Protein AF-A0A442T7W9-F1 (afdb_monomer_lite)

Secondary structure (DSSP, 8-state):
-HHHHHHHHHHSTHHHHHHHHHHS-HHHHTTSS-SSSHHHHT-TTS-HHHHHHHHHHHHHHHHHHHSTHHHHHHHHHHHHHHHHHHHHHT-GGGGSSS--THHHHHHHHHHHHHHHHHHH--

pLDDT: mean 71.69, std 13.4, range [39.59, 93.75]

Radius of gyration: 21.81 Å; chains: 1; bounding box: 53×30×58 Å

Structure (mmCIF, N/CA/C/O backbone):
data_AF-A0A442T7W9-F1
#
_entry.id   AF-A0A442T7W9-F1
#
loop_
_atom_site.group_PDB
_atom_site.id
_atom_site.type_symbol
_atom_site.label_atom_id
_atom_site.label_alt_id
_atom_site.label_comp_id
_atom_site.label_asym_id
_atom_site.label_entity_id
_atom_site.label_seq_id
_atom_site.pdbx_PDB_ins_code
_atom_site.Cartn_x
_atom_site.Cartn_y
_atom_site.Cartn_z
_atom_site.occupancy
_atom_site.B_iso_or_equiv
_atom_site.auth_seq_id
_atom_site.auth_comp_id
_atom_site.auth_asym_id
_atom_site.auth_atom_id
_atom_site.pdbx_PDB_model_num
ATOM 1 N N . MET A 1 1 ? 25.757 -3.252 3.932 1.00 43.25 1 MET A N 1
ATOM 2 C CA . MET A 1 1 ? 24.466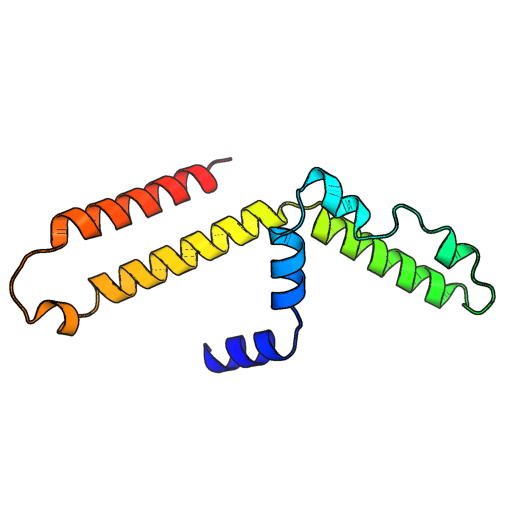 -2.590 3.621 1.00 43.25 1 MET A CA 1
ATOM 3 C C . MET A 1 1 ? 23.435 -3.525 2.988 1.00 43.25 1 MET A C 1
ATOM 5 O O . MET A 1 1 ? 22.386 -3.679 3.594 1.00 43.25 1 MET A O 1
ATOM 9 N N . ARG A 1 2 ? 23.705 -4.208 1.857 1.00 39.59 2 ARG A N 1
ATOM 10 C CA . ARG A 1 2 ? 22.756 -5.174 1.239 1.00 39.59 2 ARG A CA 1
ATOM 11 C C . ARG A 1 2 ? 22.284 -6.287 2.196 1.00 39.59 2 ARG A C 1
ATOM 13 O O . ARG A 1 2 ? 21.093 -6.535 2.287 1.00 39.59 2 ARG A O 1
ATOM 20 N N . ALA A 1 3 ? 23.183 -6.877 2.987 1.00 44.84 3 ALA A N 1
ATOM 21 C CA . ALA A 1 3 ? 22.823 -7.913 3.967 1.00 44.84 3 ALA A CA 1
ATOM 22 C C . ALA A 1 3 ? 21.940 -7.402 5.128 1.00 44.84 3 ALA A C 1
ATOM 24 O O . ALA A 1 3 ? 21.070 -8.125 5.600 1.00 44.84 3 ALA A O 1
ATOM 25 N N . ALA A 1 4 ? 22.129 -6.151 5.563 1.00 44.31 4 ALA A N 1
ATOM 26 C CA . ALA A 1 4 ? 21.291 -5.526 6.590 1.00 44.31 4 ALA A CA 1
ATOM 27 C C . ALA A 1 4 ? 19.901 -5.153 6.036 1.00 44.31 4 ALA A C 1
ATOM 29 O O . ALA A 1 4 ? 18.904 -5.384 6.711 1.00 44.31 4 ALA A O 1
ATOM 30 N N . LYS A 1 5 ? 19.832 -4.670 4.781 1.00 50.12 5 LYS A N 1
ATOM 31 C CA . LYS A 1 5 ? 18.576 -4.473 4.034 1.00 50.12 5 LYS A CA 1
ATOM 32 C C . LYS A 1 5 ? 17.817 -5.795 3.896 1.00 50.12 5 LYS A C 1
ATOM 34 O O . LYS A 1 5 ? 16.649 -5.850 4.248 1.00 50.12 5 LYS A O 1
ATOM 39 N N . ASN A 1 6 ? 18.487 -6.865 3.466 1.00 54.84 6 ASN A N 1
ATOM 40 C CA . ASN A 1 6 ? 17.853 -8.172 3.287 1.00 54.84 6 ASN A CA 1
ATOM 41 C C . ASN A 1 6 ? 17.335 -8.760 4.607 1.00 54.84 6 ASN A C 1
ATOM 43 O O . ASN A 1 6 ? 16.249 -9.319 4.606 1.00 54.84 6 ASN A O 1
ATOM 47 N N . ARG A 1 7 ? 18.049 -8.579 5.729 1.00 50.00 7 ARG A N 1
ATOM 48 C CA . ARG A 1 7 ? 17.567 -8.999 7.059 1.00 50.00 7 ARG A CA 1
ATOM 49 C C . ARG A 1 7 ? 16.309 -8.247 7.499 1.00 50.00 7 ARG A C 1
ATOM 51 O O . ARG A 1 7 ? 15.348 -8.872 7.929 1.00 50.00 7 ARG A O 1
ATOM 58 N N . LEU A 1 8 ? 16.297 -6.924 7.332 1.00 50.44 8 LEU A N 1
ATOM 59 C CA . LEU A 1 8 ? 15.138 -6.082 7.655 1.00 50.44 8 LEU A CA 1
ATOM 60 C C . LEU A 1 8 ? 13.923 -6.386 6.764 1.00 50.44 8 LEU A C 1
ATOM 62 O O . LEU A 1 8 ? 12.795 -6.333 7.241 1.00 50.44 8 LEU A O 1
ATOM 66 N N . VAL A 1 9 ? 14.153 -6.730 5.493 1.00 53.06 9 VAL A N 1
ATOM 67 C CA . VAL A 1 9 ? 13.100 -7.148 4.553 1.00 53.06 9 VAL A CA 1
ATOM 68 C C . VAL A 1 9 ? 12.559 -8.538 4.893 1.00 53.06 9 VAL A C 1
ATOM 70 O O . VAL A 1 9 ? 11.371 -8.749 4.755 1.00 53.06 9 VAL A O 1
ATOM 73 N N . THR A 1 10 ? 13.373 -9.472 5.396 1.00 55.16 10 THR A N 1
ATOM 74 C CA . THR A 1 10 ? 12.868 -10.790 5.832 1.00 55.16 10 THR A CA 1
ATOM 75 C C . THR A 1 10 ? 12.132 -10.767 7.174 1.00 55.16 10 THR A C 1
ATOM 77 O O . THR A 1 10 ? 11.336 -11.662 7.443 1.00 55.16 10 THR A O 1
ATOM 80 N N . GLU A 1 11 ? 12.414 -9.787 8.038 1.00 55.00 11 GLU A N 1
ATOM 81 C CA . GLU A 1 11 ? 11.785 -9.667 9.364 1.00 55.00 11 GLU A CA 1
ATOM 82 C C . GLU A 1 11 ? 10.480 -8.861 9.342 1.00 55.00 11 GLU A C 1
ATOM 84 O O . GLU A 1 11 ? 9.611 -9.077 10.189 1.00 55.00 11 GLU A O 1
ATOM 89 N N . LEU A 1 12 ? 10.309 -7.952 8.376 1.00 54.97 12 LEU A N 1
ATOM 90 C CA . LEU A 1 12 ? 9.035 -7.280 8.149 1.00 54.97 12 LEU A CA 1
ATOM 91 C C . LEU A 1 12 ? 8.290 -7.943 6.988 1.00 54.97 12 LEU A C 1
ATOM 93 O O . LEU A 1 12 ? 8.881 -8.126 5.935 1.00 54.97 12 LEU A O 1
ATOM 97 N N . PRO A 1 13 ? 6.973 -8.182 7.093 1.00 60.66 13 PRO A N 1
ATOM 98 C CA . PRO A 1 13 ? 6.154 -8.683 5.990 1.00 60.66 13 PRO A CA 1
ATOM 99 C C . PRO A 1 13 ? 5.876 -7.578 4.949 1.00 60.66 13 PRO A C 1
ATOM 101 O O . PRO A 1 13 ? 4.731 -7.345 4.556 1.00 60.66 13 PRO A O 1
ATOM 104 N N . LEU A 1 14 ? 6.911 -6.847 4.532 1.00 63.66 14 LEU A N 1
ATOM 105 C CA . LEU A 1 14 ? 6.831 -5.810 3.505 1.00 63.66 14 LEU A CA 1
ATOM 106 C C . LEU A 1 14 ? 6.394 -6.415 2.173 1.00 63.66 14 LEU A C 1
ATOM 108 O O . LEU A 1 14 ? 5.565 -5.833 1.488 1.00 63.66 14 LEU A O 1
ATOM 112 N N . ASP A 1 15 ? 6.854 -7.623 1.875 1.00 67.81 15 ASP A N 1
ATOM 113 C CA . ASP A 1 15 ? 6.485 -8.411 0.703 1.00 67.81 15 ASP A CA 1
ATOM 114 C C . ASP A 1 15 ? 5.012 -8.847 0.718 1.00 67.81 15 ASP A C 1
ATOM 116 O O . ASP A 1 15 ? 4.404 -8.992 -0.342 1.00 67.81 15 ASP A O 1
ATOM 120 N N . ILE A 1 16 ? 4.390 -9.004 1.893 1.00 71.00 16 ILE A N 1
ATOM 121 C CA . ILE A 1 16 ? 2.938 -9.237 1.981 1.00 71.00 16 ILE A CA 1
ATOM 122 C C . ILE A 1 16 ? 2.189 -7.944 1.664 1.00 71.00 16 ILE A C 1
ATOM 124 O O . ILE A 1 16 ? 1.250 -7.955 0.872 1.00 71.00 16 ILE A O 1
ATOM 128 N N . LEU A 1 17 ? 2.618 -6.830 2.260 1.00 71.12 17 LEU A N 1
ATOM 129 C CA . LEU A 1 17 ? 2.044 -5.511 2.001 1.00 71.12 17 LEU A CA 1
ATOM 130 C C . LEU A 1 17 ? 2.147 -5.141 0.516 1.00 71.12 17 LEU A C 1
ATOM 132 O O . LEU A 1 17 ? 1.153 -4.725 -0.070 1.00 71.12 17 LEU A O 1
ATOM 136 N N . GLU A 1 18 ? 3.304 -5.368 -0.103 1.00 71.56 18 GLU A N 1
ATOM 137 C CA . GLU A 1 18 ? 3.528 -5.134 -1.529 1.00 71.56 18 GLU A CA 1
ATOM 138 C C . GLU A 1 18 ? 2.602 -6.002 -2.386 1.00 71.56 18 GLU A C 1
ATOM 140 O O . GLU A 1 18 ? 1.827 -5.461 -3.173 1.00 71.56 18 GLU A O 1
ATOM 145 N N . LYS A 1 19 ? 2.564 -7.324 -2.162 1.00 76.44 19 LYS A N 1
ATOM 146 C CA . LYS A 1 19 ? 1.675 -8.231 -2.911 1.00 76.44 19 LYS A CA 1
ATOM 147 C C . LYS A 1 19 ? 0.202 -7.851 -2.792 1.00 76.44 19 LYS A C 1
ATOM 149 O O . LYS A 1 19 ? -0.534 -7.922 -3.776 1.00 76.44 19 LYS A O 1
ATOM 154 N N . VAL A 1 20 ? -0.251 -7.460 -1.602 1.00 76.81 20 VAL A N 1
ATOM 155 C CA . VAL A 1 20 ? -1.644 -7.053 -1.361 1.00 76.81 20 VAL A CA 1
ATOM 156 C C . VAL A 1 20 ? -1.966 -5.747 -2.091 1.00 76.81 20 VAL A C 1
ATOM 158 O O . VAL A 1 20 ? -3.027 -5.639 -2.706 1.00 76.81 20 VAL A O 1
ATOM 161 N N . VAL A 1 21 ? -1.055 -4.772 -2.077 1.00 74.06 21 VAL A N 1
ATOM 162 C CA . VAL A 1 21 ? -1.230 -3.495 -2.786 1.00 74.06 21 VAL A CA 1
ATOM 163 C C . VAL A 1 21 ? -1.215 -3.695 -4.305 1.00 74.06 21 VAL A C 1
ATOM 165 O O . VAL A 1 21 ? -2.044 -3.108 -4.999 1.00 74.06 21 VAL A O 1
ATOM 168 N N . GLU A 1 22 ? -0.326 -4.535 -4.832 1.00 72.81 22 GLU A N 1
ATOM 169 C CA . GLU A 1 22 ? -0.232 -4.815 -6.270 1.00 72.81 22 GLU A CA 1
ATOM 170 C C . GLU A 1 22 ? -1.431 -5.585 -6.824 1.00 72.81 22 GLU A C 1
ATOM 172 O O . GLU A 1 22 ? -1.932 -5.263 -7.898 1.00 72.81 22 GLU A O 1
ATOM 177 N N . SER A 1 23 ? -1.897 -6.600 -6.094 1.00 78.31 23 SER A N 1
ATOM 178 C CA . SER A 1 23 ? -3.004 -7.459 -6.536 1.00 78.31 23 SER A CA 1
ATOM 179 C C . SER A 1 23 ? -4.385 -6.836 -6.331 1.00 78.31 23 SER A C 1
ATOM 181 O O . SER A 1 23 ? -5.366 -7.321 -6.895 1.00 78.31 23 SER A O 1
ATOM 183 N N . THR A 1 24 ? -4.476 -5.749 -5.558 1.00 78.94 24 THR A N 1
ATOM 184 C CA . THR A 1 24 ? -5.743 -5.071 -5.272 1.00 78.94 24 THR A CA 1
ATOM 185 C C . THR A 1 24 ? -5.857 -3.769 -6.069 1.00 78.94 2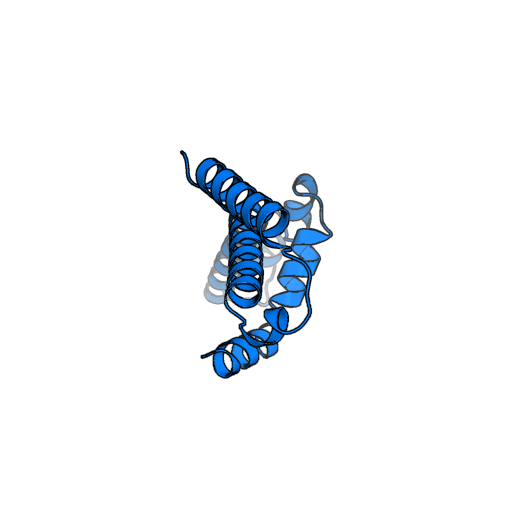4 THR A C 1
ATOM 187 O O . THR A 1 24 ? -5.050 -2.855 -5.864 1.00 78.94 24 THR A O 1
ATOM 190 N N . PRO A 1 25 ? -6.887 -3.611 -6.925 1.00 79.94 25 PRO A N 1
ATOM 191 C CA . PRO A 1 25 ? -7.146 -2.356 -7.623 1.00 79.94 25 PRO A CA 1
ATOM 192 C C . PRO A 1 25 ? -7.291 -1.181 -6.654 1.00 79.94 25 PRO A C 1
ATOM 194 O O . PRO A 1 25 ? -7.920 -1.316 -5.604 1.00 79.94 25 PRO A O 1
ATOM 197 N N . LYS A 1 26 ? -6.780 -0.000 -7.026 1.00 72.62 26 LYS A N 1
ATOM 198 C CA . LYS A 1 26 ? -6.768 1.203 -6.170 1.00 72.62 26 LYS A CA 1
ATOM 199 C C . LYS A 1 26 ? -8.143 1.544 -5.578 1.00 72.62 26 LYS A C 1
ATOM 201 O O . LYS A 1 26 ? -8.232 1.898 -4.408 1.00 72.62 26 LYS A O 1
ATOM 206 N N . ALA A 1 27 ? -9.213 1.357 -6.354 1.00 76.00 27 ALA A N 1
ATOM 207 C CA . ALA A 1 27 ? -10.596 1.585 -5.925 1.00 76.00 27 ALA A CA 1
ATOM 208 C C . ALA A 1 27 ? -11.076 0.644 -4.799 1.00 76.00 27 ALA A C 1
ATOM 210 O O . ALA A 1 27 ? -12.038 0.961 -4.107 1.00 76.00 27 ALA A O 1
ATOM 211 N N . HIS A 1 28 ? -10.423 -0.505 -4.615 1.00 79.88 28 HIS A N 1
ATOM 212 C CA . HIS A 1 28 ? -10.797 -1.529 -3.638 1.00 79.88 28 HIS A CA 1
ATOM 213 C C . HIS A 1 28 ? -9.842 -1.601 -2.443 1.00 79.88 28 HIS A C 1
ATOM 215 O O . HIS A 1 28 ? -10.159 -2.246 -1.449 1.00 79.88 28 HIS A O 1
ATOM 221 N N . ARG A 1 29 ? -8.695 -0.911 -2.481 1.00 76.88 29 ARG A N 1
ATOM 222 C CA . ARG A 1 29 ? -7.714 -0.934 -1.380 1.00 76.88 29 ARG A CA 1
ATOM 223 C C . ARG A 1 29 ? -8.255 -0.353 -0.077 1.00 76.88 29 ARG A C 1
ATOM 225 O O . ARG A 1 29 ? -7.877 -0.802 0.998 1.00 76.88 29 ARG A O 1
ATOM 232 N N . THR A 1 30 ? -9.187 0.592 -0.161 1.00 75.38 30 THR A N 1
ATOM 233 C CA . THR A 1 30 ? -9.912 1.144 0.995 1.00 75.38 30 THR A CA 1
ATOM 234 C C . THR A 1 30 ? -10.803 0.123 1.698 1.00 75.38 30 THR A C 1
ATOM 236 O O . THR A 1 30 ? -11.146 0.344 2.852 1.00 75.38 30 THR A O 1
ATOM 239 N N . LEU A 1 31 ? -11.155 -0.987 1.038 1.00 81.12 31 LEU A N 1
ATOM 240 C CA . LEU A 1 31 ? -11.950 -2.077 1.614 1.00 81.12 31 LEU A CA 1
ATOM 241 C C . LEU A 1 31 ? -11.090 -3.096 2.375 1.00 81.12 31 LEU A C 1
ATOM 243 O O . LEU A 1 31 ? -11.624 -3.899 3.133 1.00 81.12 31 LEU A O 1
ATOM 247 N N . LEU A 1 32 ? -9.763 -3.066 2.198 1.00 82.44 32 LEU A N 1
ATOM 248 C CA . LEU A 1 32 ? -8.833 -3.943 2.921 1.00 82.44 32 LEU A CA 1
ATOM 249 C C . LEU A 1 32 ? -8.694 -3.561 4.400 1.00 82.44 32 LEU A C 1
ATOM 251 O O . LEU A 1 32 ? -8.234 -4.361 5.213 1.00 82.44 32 LEU A O 1
ATOM 255 N N . VAL A 1 33 ? -9.075 -2.332 4.752 1.00 84.50 33 VAL A 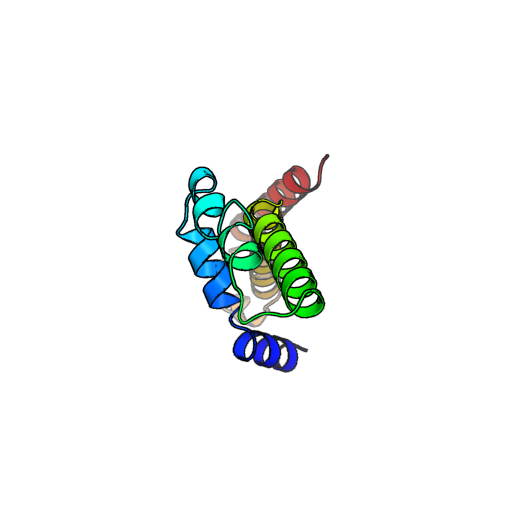N 1
ATOM 256 C CA . VAL A 1 33 ? -9.090 -1.820 6.122 1.00 84.50 33 VAL A CA 1
ATOM 257 C C . VAL A 1 33 ? -10.516 -1.389 6.447 1.00 84.50 33 VAL A C 1
ATOM 259 O O . VAL A 1 33 ? -11.161 -0.739 5.630 1.00 84.50 33 VAL A O 1
ATOM 262 N N . ALA A 1 34 ? -11.001 -1.712 7.649 1.00 83.38 34 ALA A N 1
ATOM 263 C CA . ALA A 1 34 ? -12.322 -1.283 8.107 1.00 83.38 34 ALA A CA 1
ATOM 264 C C . ALA A 1 34 ? -12.515 0.231 7.905 1.00 83.38 34 ALA A C 1
ATOM 266 O O . ALA A 1 34 ? -11.637 1.031 8.253 1.00 83.38 34 ALA A O 1
ATOM 267 N N . THR A 1 35 ? -13.652 0.625 7.332 1.00 82.88 35 THR A N 1
ATOM 268 C CA . THR A 1 35 ? -13.910 2.008 6.901 1.00 82.88 35 THR A CA 1
ATOM 269 C C . THR A 1 35 ? -14.152 2.954 8.075 1.00 82.88 35 THR A C 1
ATOM 271 O O . THR A 1 35 ? -13.742 4.111 8.020 1.00 82.88 35 THR A O 1
ATOM 274 N N . ASP A 1 36 ? -14.727 2.446 9.162 1.00 87.25 36 ASP A N 1
ATOM 275 C CA . ASP A 1 36 ? -14.999 3.187 10.394 1.00 87.25 36 ASP A CA 1
ATOM 276 C C . ASP A 1 36 ? -14.399 2.486 11.623 1.00 87.25 36 ASP A C 1
ATOM 278 O O . ASP A 1 36 ? -13.626 1.532 11.490 1.00 87.25 36 ASP A O 1
ATOM 282 N N . ASP A 1 37 ? -14.685 3.028 12.809 1.00 91.12 37 ASP A N 1
ATOM 283 C CA . ASP A 1 37 ? -14.155 2.555 14.090 1.00 91.12 37 ASP A CA 1
ATOM 284 C C . ASP A 1 37 ? -15.216 1.902 14.992 1.00 91.12 37 ASP A C 1
ATOM 286 O O . ASP A 1 37 ? -14.971 1.675 16.179 1.00 91.12 37 ASP A O 1
ATOM 290 N N . THR A 1 38 ? -16.383 1.560 14.432 1.00 90.62 38 THR A N 1
ATOM 291 C CA . THR A 1 38 ? -17.538 1.051 15.192 1.00 90.62 38 THR A CA 1
ATOM 292 C C . THR A 1 38 ? -17.245 -0.257 15.929 1.00 90.62 38 THR A C 1
ATOM 294 O O . THR A 1 38 ? -17.681 -0.442 17.066 1.00 90.62 38 THR A O 1
ATOM 297 N N . ASP A 1 39 ? -16.442 -1.135 15.331 1.00 90.38 39 ASP A N 1
ATOM 298 C CA . ASP A 1 39 ? -15.973 -2.397 15.909 1.00 90.38 39 ASP A CA 1
ATOM 299 C C . ASP A 1 39 ? -15.035 -2.193 17.114 1.00 90.38 39 ASP A C 1
ATOM 301 O O . ASP A 1 39 ? -15.077 -2.960 18.076 1.00 90.38 39 ASP A O 1
ATOM 305 N N . VAL A 1 40 ? -14.206 -1.144 17.099 1.00 89.88 40 VAL A N 1
ATOM 306 C CA . VAL A 1 40 ? -13.297 -0.806 18.210 1.00 89.88 40 VAL A CA 1
ATOM 307 C C . VAL A 1 40 ? -14.053 -0.096 19.321 1.00 89.88 40 VAL A C 1
ATOM 309 O O . VAL A 1 40 ? -13.848 -0.395 20.501 1.00 89.88 40 VAL A O 1
ATOM 312 N N . ASP A 1 41 ? -14.940 0.828 18.962 1.00 89.62 41 ASP A N 1
ATOM 313 C CA . ASP A 1 41 ? -15.722 1.591 19.927 1.00 89.62 41 ASP A CA 1
ATOM 314 C C . ASP A 1 41 ? -16.716 0.692 20.675 1.00 89.62 41 ASP A C 1
ATOM 316 O O . ASP A 1 41 ? -16.802 0.780 21.906 1.00 89.62 41 ASP A O 1
ATOM 320 N N . GLY A 1 42 ? -17.361 -0.244 19.970 1.00 89.88 42 GLY A N 1
ATOM 321 C CA . GLY A 1 42 ? -18.293 -1.223 20.534 1.00 89.88 42 GLY A CA 1
ATOM 322 C C . GLY A 1 42 ? -17.647 -2.327 21.380 1.00 89.88 42 GLY A C 1
ATOM 323 O O . GLY A 1 42 ? -18.351 -3.048 22.087 1.00 89.88 42 GLY A O 1
ATOM 324 N N . ASN A 1 43 ? -16.318 -2.470 21.360 1.00 90.94 43 ASN A N 1
ATOM 325 C CA . ASN A 1 43 ? -15.641 -3.522 22.113 1.00 90.94 43 ASN A CA 1
ATOM 326 C C . ASN A 1 43 ? -15.531 -3.167 23.607 1.00 90.94 43 ASN A C 1
ATOM 328 O O . ASN A 1 43 ? -14.747 -2.305 24.009 1.00 90.94 43 ASN A O 1
ATOM 332 N N . VAL A 1 44 ? -16.315 -3.845 24.444 1.00 91.38 44 VAL A N 1
ATOM 333 C CA . VAL A 1 44 ? -16.341 -3.662 25.908 1.00 91.38 44 VAL A CA 1
ATOM 334 C C . VAL A 1 44 ? -15.129 -4.250 26.637 1.00 91.38 44 VAL A C 1
ATOM 336 O O . VAL A 1 44 ? -14.869 -3.858 27.769 1.00 91.38 44 VAL A O 1
ATOM 339 N N . ALA A 1 45 ? -14.361 -5.143 26.006 1.00 93.75 45 ALA A N 1
ATOM 340 C CA . ALA A 1 45 ? -13.162 -5.735 26.605 1.00 93.75 45 ALA A CA 1
ATOM 341 C C . ALA A 1 45 ? -11.921 -4.825 26.514 1.00 93.75 45 ALA A C 1
ATOM 343 O O . ALA A 1 45 ? -10.880 -5.148 27.083 1.00 93.75 45 ALA A O 1
ATOM 344 N N . LEU A 1 46 ? -12.009 -3.706 25.788 1.00 91.75 46 LEU A N 1
ATOM 345 C CA . LEU A 1 46 ? -10.909 -2.764 25.594 1.00 91.75 46 LEU A CA 1
ATOM 346 C C . LEU A 1 46 ? -11.106 -1.505 26.438 1.00 91.75 46 LEU A C 1
ATOM 348 O O . LEU A 1 46 ? -12.186 -0.911 26.451 1.00 91.75 46 LEU A O 1
ATOM 352 N N . ASP A 1 47 ? -10.031 -1.047 27.074 1.00 93.06 47 ASP A N 1
ATOM 353 C CA . ASP A 1 47 ? -10.010 0.252 27.738 1.00 93.06 47 ASP A CA 1
ATOM 354 C C . ASP A 1 47 ? -9.919 1.416 26.729 1.00 93.06 47 ASP A C 1
ATOM 356 O O . ASP A 1 47 ? -9.628 1.249 25.538 1.00 93.06 47 ASP A O 1
ATOM 360 N N . ALA A 1 48 ? -10.181 2.635 27.204 1.00 91.31 48 ALA A N 1
ATOM 361 C CA . ALA A 1 48 ? -10.189 3.824 26.353 1.00 91.31 48 ALA A CA 1
ATOM 362 C C . ALA A 1 48 ? -8.818 4.104 25.702 1.00 91.31 48 ALA A C 1
ATOM 364 O O . ALA A 1 48 ? -8.755 4.542 24.550 1.00 91.31 48 ALA A O 1
ATOM 365 N N . ALA A 1 49 ? -7.724 3.820 26.414 1.00 92.75 49 ALA A N 1
ATOM 366 C CA . ALA A 1 49 ? -6.367 4.033 25.921 1.00 92.75 49 ALA A CA 1
ATOM 367 C C . ALA A 1 49 ? -6.039 3.097 24.746 1.00 92.75 49 ALA A C 1
ATOM 369 O O . ALA A 1 49 ? -5.588 3.549 23.689 1.00 92.75 49 ALA A O 1
ATOM 370 N N . THR A 1 50 ? -6.338 1.806 24.886 1.00 92.25 50 THR A N 1
ATOM 371 C CA . THR A 1 50 ? -6.116 0.793 23.849 1.00 92.25 50 THR A CA 1
ATOM 372 C C . THR A 1 50 ? -6.987 1.059 22.629 1.00 92.25 50 THR A C 1
ATOM 374 O O . THR A 1 50 ? -6.497 0.976 21.500 1.00 92.25 50 THR A O 1
ATOM 377 N N . LYS A 1 51 ? -8.244 1.482 22.832 1.00 92.50 51 LYS A N 1
ATOM 378 C CA . LYS A 1 51 ? -9.114 1.945 21.738 1.00 92.50 51 LYS A CA 1
ATOM 379 C C . LYS A 1 51 ? -8.479 3.102 20.966 1.00 92.50 51 LYS A C 1
ATOM 381 O O . LYS A 1 51 ? -8.436 3.064 19.739 1.00 92.50 51 LYS A O 1
ATOM 386 N N . GLY A 1 52 ? -7.933 4.103 21.658 1.00 90.94 52 GLY A N 1
ATOM 387 C CA . GLY A 1 52 ? -7.230 5.224 21.025 1.00 90.94 52 GLY A CA 1
ATOM 388 C C . GLY A 1 52 ? -6.025 4.782 20.183 1.00 90.94 52 GLY A C 1
ATOM 389 O O . GLY A 1 52 ? -5.872 5.211 19.036 1.00 90.94 52 GLY A O 1
ATOM 390 N N . ILE A 1 53 ? -5.205 3.869 20.712 1.00 92.62 53 ILE A N 1
ATOM 391 C CA . ILE A 1 53 ? -4.040 3.319 19.999 1.00 92.62 53 ILE A CA 1
ATOM 392 C C . ILE A 1 53 ? -4.472 2.562 18.738 1.00 92.62 53 ILE A C 1
ATOM 394 O O . ILE A 1 53 ? -3.877 2.751 17.675 1.00 92.62 53 ILE A O 1
ATOM 398 N N . LEU A 1 54 ? -5.500 1.715 18.833 1.00 92.44 54 LEU A N 1
ATOM 399 C CA . LEU A 1 54 ? -6.001 0.937 17.697 1.00 92.44 54 LEU A CA 1
ATOM 400 C C . LEU A 1 54 ? -6.549 1.836 16.589 1.00 92.44 54 LEU A C 1
ATOM 402 O O . LEU A 1 54 ? -6.193 1.640 15.427 1.00 92.44 54 LEU A O 1
ATOM 406 N N . LYS A 1 55 ? -7.328 2.861 16.945 1.00 92.19 55 LYS A N 1
ATOM 407 C CA . LYS A 1 55 ? -7.849 3.847 15.987 1.00 92.19 55 LYS A CA 1
ATOM 408 C C . LYS A 1 55 ? -6.725 4.609 15.285 1.00 92.19 55 LYS A C 1
ATOM 410 O O . LYS A 1 55 ? -6.725 4.735 14.062 1.00 92.19 55 LYS A O 1
ATOM 415 N N . SER A 1 56 ? -5.696 5.021 16.028 1.00 91.06 56 SER A N 1
ATOM 416 C CA . SER A 1 56 ? -4.507 5.666 15.454 1.00 91.06 56 SER A CA 1
ATOM 417 C C . SER A 1 56 ? -3.764 4.754 14.466 1.00 91.06 56 SER A C 1
ATOM 419 O O . SER A 1 56 ? -3.473 5.155 13.335 1.00 91.06 56 SER A O 1
ATOM 421 N N . LYS A 1 57 ? -3.521 3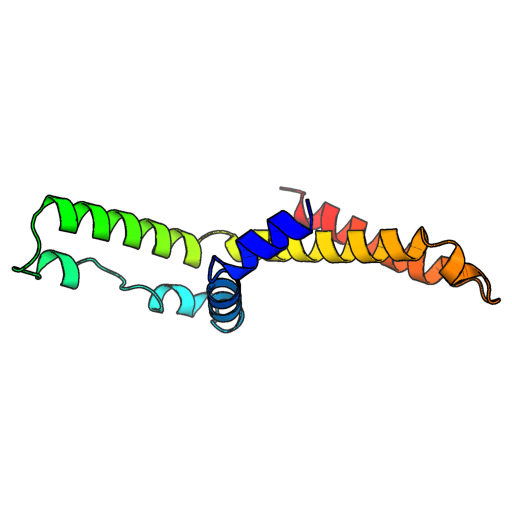.489 14.840 1.00 90.50 57 LYS A N 1
ATOM 422 C CA . LYS A 1 57 ? -2.896 2.490 13.955 1.00 90.50 57 LYS A CA 1
ATOM 423 C C . LYS A 1 57 ? -3.733 2.234 12.702 1.00 90.50 57 LYS A C 1
ATOM 425 O O . LYS A 1 57 ? -3.181 2.164 11.606 1.00 90.50 57 LYS A O 1
ATOM 430 N N . ARG A 1 58 ? -5.054 2.137 12.847 1.00 90.38 58 ARG A N 1
ATOM 431 C CA . ARG A 1 58 ? -5.982 1.944 11.731 1.00 90.38 58 ARG A CA 1
ATOM 432 C C . ARG A 1 58 ? -5.967 3.118 10.768 1.00 90.38 58 ARG A C 1
ATOM 434 O O . ARG A 1 58 ? -5.892 2.904 9.564 1.00 90.38 58 ARG A O 1
ATOM 441 N N . ASN A 1 59 ? -5.965 4.344 11.280 1.00 87.25 59 ASN A N 1
ATOM 442 C CA . ASN A 1 59 ? -5.866 5.529 10.438 1.00 87.25 59 ASN A CA 1
ATOM 443 C C . ASN A 1 59 ? -4.546 5.545 9.648 1.00 87.25 59 ASN A C 1
ATOM 445 O O . ASN A 1 59 ? -4.534 5.813 8.450 1.00 87.25 59 ASN A O 1
ATOM 449 N N . ARG A 1 60 ? -3.439 5.156 10.292 1.00 84.81 60 ARG A N 1
ATOM 450 C CA . ARG A 1 60 ? -2.137 5.018 9.627 1.00 84.81 60 ARG A CA 1
ATOM 451 C C . ARG A 1 60 ? -2.148 3.947 8.531 1.00 84.81 60 ARG A C 1
ATOM 453 O O . ARG A 1 60 ? -1.557 4.162 7.479 1.00 84.81 60 ARG A O 1
ATOM 460 N N . LEU A 1 61 ? -2.844 2.829 8.747 1.00 83.06 61 LEU A N 1
ATOM 461 C CA . LEU A 1 61 ? -3.059 1.808 7.717 1.00 83.06 61 LEU A CA 1
ATOM 462 C C . LEU A 1 61 ? -3.903 2.348 6.559 1.00 83.06 61 LEU A C 1
ATOM 464 O O . LEU A 1 61 ? -3.488 2.209 5.415 1.00 83.06 61 LEU A O 1
ATOM 468 N N . ARG A 1 62 ? -5.028 3.026 6.830 1.00 84.31 62 ARG A N 1
ATOM 469 C CA . ARG A 1 62 ? -5.846 3.660 5.779 1.00 84.31 62 ARG A CA 1
ATOM 470 C C . ARG A 1 62 ? -4.987 4.589 4.918 1.00 84.31 62 ARG A C 1
ATOM 472 O O . ARG A 1 62 ? -4.961 4.418 3.706 1.00 84.31 62 ARG A O 1
ATOM 479 N N . GLN A 1 63 ? -4.204 5.471 5.542 1.00 79.06 63 GLN A N 1
ATOM 480 C CA . GLN A 1 63 ? -3.269 6.361 4.843 1.00 79.06 63 GLN A CA 1
ATOM 481 C C . GLN A 1 63 ? -2.230 5.606 4.004 1.00 79.06 63 GLN A C 1
ATOM 483 O O . GLN A 1 63 ? -1.917 6.045 2.901 1.00 79.06 63 GLN A O 1
ATOM 488 N N . ALA A 1 64 ? -1.719 4.471 4.489 1.00 75.62 64 ALA A N 1
ATOM 489 C CA . ALA A 1 64 ? -0.769 3.653 3.739 1.00 75.62 64 ALA A CA 1
ATOM 490 C C . ALA A 1 64 ? -1.390 3.014 2.481 1.00 75.62 64 ALA A C 1
ATOM 492 O O . ALA A 1 64 ? -0.719 2.873 1.465 1.00 75.62 64 ALA A O 1
ATOM 493 N N . PHE A 1 65 ? -2.677 2.662 2.518 1.00 74.62 65 PHE A N 1
ATOM 494 C CA . PHE A 1 65 ? -3.378 2.062 1.376 1.00 74.62 65 PHE A CA 1
ATOM 495 C C . PHE A 1 65 ? -4.007 3.087 0.420 1.00 74.62 65 PHE A C 1
ATOM 497 O O . PHE A 1 65 ? -4.241 2.765 -0.744 1.00 74.62 65 PHE A O 1
ATOM 504 N N . THR A 1 66 ? -4.281 4.311 0.881 1.00 70.31 66 THR A N 1
ATOM 505 C CA . THR A 1 66 ? -4.851 5.394 0.055 1.00 70.31 66 THR A CA 1
ATOM 506 C C . THR A 1 66 ? -3.822 6.405 -0.435 1.00 70.31 66 THR A C 1
ATOM 508 O O . THR A 1 66 ? -4.113 7.177 -1.346 1.00 70.31 66 THR A O 1
ATOM 511 N N . GLY A 1 67 ? -2.654 6.459 0.205 1.00 65.31 67 GLY A N 1
ATOM 512 C CA . GLY A 1 67 ? -1.592 7.405 -0.109 1.00 65.31 67 GLY A CA 1
ATOM 513 C C . GLY A 1 67 ? -0.891 7.103 -1.431 1.00 65.31 67 GLY A C 1
ATOM 514 O O . GLY A 1 67 ? -1.128 6.089 -2.083 1.00 65.31 67 GLY A O 1
ATOM 515 N N . ASP A 1 68 ? 0.038 7.984 -1.789 1.00 61.12 68 ASP A N 1
ATOM 516 C CA . ASP A 1 68 ? 0.836 7.963 -3.024 1.00 61.12 68 ASP A CA 1
ATOM 517 C C . ASP A 1 68 ? 1.892 6.829 -3.067 1.00 61.12 68 ASP A C 1
ATOM 519 O O . ASP A 1 68 ? 2.978 6.944 -3.637 1.00 61.12 68 ASP A O 1
ATOM 523 N N . HIS A 1 69 ? 1.604 5.719 -2.384 1.00 63.97 69 HIS A N 1
ATOM 524 C CA . HIS A 1 69 ? 2.471 4.555 -2.253 1.00 63.97 69 HIS A CA 1
ATOM 525 C C . HIS A 1 69 ? 2.700 3.852 -3.590 1.00 63.97 69 HIS A C 1
ATOM 527 O O . HIS A 1 69 ? 3.789 3.327 -3.797 1.00 63.97 69 HIS A O 1
ATOM 533 N N . ASP A 1 70 ? 1.734 3.913 -4.511 1.00 63.28 70 ASP A N 1
ATOM 534 C CA . ASP A 1 70 ? 1.910 3.424 -5.883 1.00 63.28 70 ASP A CA 1
ATOM 535 C C . ASP A 1 70 ? 3.029 4.171 -6.604 1.00 63.28 70 ASP A C 1
ATOM 537 O O . ASP A 1 70 ? 3.920 3.544 -7.173 1.00 63.28 70 ASP A O 1
ATOM 541 N N . GLU A 1 71 ? 3.025 5.503 -6.533 1.00 64.75 71 GLU A N 1
ATOM 542 C CA . GLU A 1 71 ? 4.024 6.334 -7.199 1.00 64.75 71 GLU A CA 1
ATOM 543 C C . GLU A 1 71 ? 5.400 6.155 -6.547 1.00 64.75 71 GLU A C 1
ATOM 545 O O . GLU A 1 71 ? 6.414 6.016 -7.231 1.00 64.75 71 GLU A O 1
ATOM 550 N N . ARG A 1 72 ? 5.453 6.042 -5.213 1.00 64.81 72 ARG A N 1
ATOM 551 C CA . ARG A 1 72 ? 6.701 5.722 -4.500 1.00 64.81 72 ARG A CA 1
ATOM 552 C C . ARG A 1 72 ? 7.242 4.336 -4.850 1.00 64.81 72 ARG A C 1
ATOM 554 O O . ARG A 1 72 ? 8.444 4.222 -5.074 1.00 64.81 72 ARG A O 1
ATOM 561 N N . MET A 1 73 ? 6.402 3.300 -4.919 1.00 66.88 73 MET A N 1
ATOM 562 C CA . MET A 1 73 ? 6.844 1.964 -5.342 1.00 66.88 73 MET A CA 1
ATOM 563 C C . MET A 1 73 ? 7.310 1.963 -6.795 1.00 66.88 73 MET A C 1
ATOM 565 O O . MET A 1 73 ? 8.344 1.374 -7.103 1.00 66.88 73 MET A O 1
ATOM 569 N N . ARG A 1 74 ? 6.597 2.668 -7.678 1.00 67.19 74 ARG A N 1
ATOM 570 C CA . ARG A 1 74 ? 6.982 2.827 -9.082 1.00 67.19 74 ARG A CA 1
ATOM 571 C C . ARG A 1 74 ? 8.357 3.482 -9.213 1.00 67.19 74 ARG A C 1
ATOM 573 O O . ARG A 1 74 ? 9.203 2.968 -9.937 1.00 67.19 74 ARG A O 1
ATOM 580 N N . ARG A 1 75 ? 8.614 4.550 -8.450 1.00 67.31 75 ARG A N 1
ATOM 581 C CA . ARG A 1 75 ? 9.926 5.216 -8.387 1.00 67.31 75 ARG A CA 1
ATOM 582 C C . ARG A 1 75 ? 11.027 4.297 -7.853 1.00 67.31 75 ARG A C 1
ATOM 584 O O . ARG A 1 75 ? 12.127 4.308 -8.391 1.00 67.31 75 ARG A O 1
ATOM 591 N N . ILE A 1 76 ? 10.745 3.488 -6.828 1.00 72.50 76 ILE A N 1
ATOM 592 C CA . ILE A 1 76 ? 11.716 2.518 -6.287 1.00 72.50 76 ILE A CA 1
ATOM 593 C C . ILE A 1 76 ? 12.086 1.468 -7.342 1.00 72.50 76 ILE A C 1
ATOM 595 O O . ILE A 1 76 ? 13.269 1.198 -7.525 1.00 72.50 76 ILE A O 1
ATOM 599 N N . ARG A 1 77 ? 11.111 0.931 -8.086 1.00 71.50 77 ARG A N 1
ATOM 600 C CA . ARG A 1 77 ? 11.388 -0.028 -9.171 1.00 71.50 77 ARG A CA 1
ATOM 601 C C . ARG A 1 77 ? 12.206 0.581 -10.291 1.00 71.50 77 ARG A C 1
ATOM 603 O O . ARG A 1 77 ? 13.170 -0.031 -10.730 1.00 71.50 77 ARG A O 1
ATOM 610 N N . LEU A 1 78 ? 11.864 1.801 -10.698 1.00 72.00 78 LEU A N 1
ATOM 611 C CA . LEU A 1 78 ? 12.631 2.522 -11.708 1.00 72.00 78 LEU A CA 1
ATOM 612 C C . LEU A 1 78 ? 14.094 2.707 -11.267 1.00 72.00 78 LEU A C 1
ATOM 614 O O . LEU A 1 78 ? 15.010 2.525 -12.062 1.00 72.00 78 LEU A O 1
ATOM 618 N N . LEU A 1 79 ? 14.331 3.015 -9.986 1.00 70.00 79 LEU A N 1
ATOM 619 C CA . LEU A 1 79 ? 15.682 3.112 -9.428 1.00 70.00 79 LEU A CA 1
ATOM 620 C C . LEU A 1 79 ? 16.418 1.767 -9.438 1.00 70.00 79 LEU A C 1
ATOM 622 O O . LEU A 1 79 ? 17.595 1.736 -9.791 1.00 70.00 79 LEU A O 1
ATOM 626 N N . ASP A 1 80 ? 15.750 0.667 -9.085 1.00 74.25 80 ASP A N 1
ATOM 627 C CA . ASP A 1 80 ? 16.346 -0.672 -9.144 1.00 74.25 80 ASP A CA 1
ATOM 628 C C . ASP A 1 80 ? 16.682 -1.078 -10.595 1.00 74.25 80 ASP A C 1
ATOM 630 O O . ASP A 1 80 ? 17.748 -1.643 -10.843 1.00 74.25 80 ASP A O 1
ATOM 634 N N . GLU A 1 81 ? 15.840 -0.725 -11.572 1.00 73.00 81 GLU A N 1
ATOM 635 C CA . GLU A 1 81 ? 16.100 -0.941 -13.003 1.00 73.00 81 GLU A CA 1
ATOM 636 C C . GLU A 1 81 ? 17.284 -0.108 -13.514 1.00 73.00 81 GLU A C 1
ATOM 638 O O . GLU A 1 81 ? 18.150 -0.633 -14.220 1.00 73.00 81 GLU A O 1
ATOM 643 N N . ILE A 1 82 ? 17.380 1.165 -13.114 1.00 72.31 82 ILE A N 1
ATOM 644 C CA . ILE A 1 82 ? 18.524 2.035 -13.427 1.00 72.31 82 ILE A CA 1
ATOM 645 C C . ILE A 1 82 ? 19.808 1.471 -12.808 1.00 72.31 82 ILE A C 1
ATOM 647 O O . ILE A 1 82 ? 20.845 1.409 -13.472 1.00 72.31 82 ILE A O 1
ATOM 651 N N . LEU A 1 83 ? 19.760 1.011 -11.556 1.00 71.12 83 LEU A N 1
ATOM 652 C CA . LEU A 1 83 ? 20.908 0.389 -10.895 1.00 71.12 83 LEU A CA 1
ATOM 653 C C . LEU A 1 83 ? 21.333 -0.902 -11.605 1.00 71.12 83 LEU A C 1
ATOM 655 O O . LEU A 1 83 ? 22.515 -1.091 -11.869 1.00 71.12 83 LEU A O 1
ATOM 659 N N . ALA A 1 84 ? 20.389 -1.753 -12.000 1.00 71.94 84 ALA A N 1
ATOM 660 C CA . ALA A 1 84 ? 20.692 -2.968 -12.752 1.00 71.94 84 ALA A CA 1
ATOM 661 C C . ALA A 1 84 ? 21.265 -2.672 -14.152 1.00 71.94 84 ALA A C 1
ATOM 663 O O . ALA A 1 84 ? 22.152 -3.382 -14.630 1.00 71.94 84 ALA A O 1
ATOM 664 N N . CYS A 1 85 ? 20.771 -1.626 -14.820 1.00 70.62 85 CYS A N 1
ATOM 665 C CA . CYS A 1 85 ? 21.289 -1.170 -16.107 1.00 70.62 85 CYS A CA 1
ATOM 666 C C . CYS A 1 85 ? 22.719 -0.624 -15.969 1.00 70.62 85 CYS A C 1
ATOM 668 O O . CYS A 1 85 ? 23.612 -1.040 -16.704 1.00 70.62 85 CYS A O 1
ATOM 670 N N . THR A 1 86 ? 22.961 0.237 -14.979 1.00 69.31 86 THR A N 1
ATOM 671 C CA . THR A 1 86 ? 24.288 0.813 -14.712 1.00 69.31 86 THR A CA 1
ATOM 672 C C . THR A 1 86 ? 25.302 -0.254 -14.302 1.00 69.31 86 THR A C 1
ATOM 674 O O . THR A 1 86 ? 26.407 -0.256 -14.836 1.00 69.31 86 THR A O 1
ATOM 677 N N . GLU A 1 87 ? 24.935 -1.213 -13.445 1.00 67.62 87 GLU A N 1
ATOM 678 C CA . GLU A 1 87 ? 25.794 -2.357 -13.097 1.00 67.62 87 GLU A CA 1
ATOM 679 C C . GLU A 1 87 ? 26.165 -3.201 -14.331 1.00 67.62 87 GLU A C 1
ATOM 681 O O . GLU A 1 87 ? 27.302 -3.659 -14.437 1.00 67.62 87 GLU A O 1
ATOM 686 N N . ARG A 1 88 ? 25.245 -3.378 -15.292 1.00 65.50 88 ARG A N 1
ATOM 687 C CA . ARG A 1 88 ? 25.501 -4.123 -16.537 1.00 65.50 88 ARG A CA 1
ATOM 688 C C . ARG A 1 88 ? 26.428 -3.369 -17.485 1.00 65.50 88 ARG A C 1
ATOM 690 O O . ARG A 1 88 ? 27.402 -3.944 -17.962 1.00 65.50 88 ARG A O 1
ATOM 697 N N . VAL A 1 89 ? 26.158 -2.084 -17.711 1.00 65.19 89 VAL A N 1
ATOM 698 C CA . VAL A 1 89 ? 26.986 -1.217 -18.563 1.00 65.19 89 VAL A CA 1
ATOM 699 C C . VAL A 1 89 ? 28.405 -1.108 -17.998 1.00 65.19 89 VAL A C 1
ATOM 701 O O . VAL A 1 89 ? 29.378 -1.186 -18.746 1.00 65.19 89 VAL A O 1
ATOM 704 N N . LEU A 1 90 ? 28.538 -0.999 -16.674 1.00 64.88 90 LEU A N 1
ATOM 705 C CA . LEU A 1 90 ? 29.823 -0.849 -15.993 1.00 64.88 90 LEU A CA 1
ATOM 706 C C . LEU A 1 90 ? 30.575 -2.170 -15.763 1.00 64.88 90 LEU A C 1
ATOM 708 O O . LEU A 1 90 ? 31.685 -2.110 -15.242 1.00 64.88 90 LEU A O 1
ATOM 712 N N . ASN A 1 91 ? 30.027 -3.340 -16.126 1.00 64.25 91 ASN A N 1
ATOM 713 C CA . ASN A 1 91 ? 30.688 -4.636 -15.934 1.00 64.25 91 ASN A CA 1
ATOM 714 C C . ASN A 1 91 ? 31.676 -4.958 -17.077 1.00 64.25 91 ASN A C 1
ATOM 716 O O . ASN A 1 91 ? 31.248 -5.448 -18.122 1.00 64.25 91 ASN A O 1
ATOM 720 N N . PRO A 1 92 ? 33.004 -4.817 -16.890 1.00 56.00 92 PRO A N 1
ATOM 721 C CA . PRO A 1 92 ? 33.985 -4.997 -17.964 1.00 56.00 92 PRO A CA 1
ATOM 722 C C . PRO A 1 92 ? 34.071 -6.445 -18.471 1.00 56.00 92 PRO A C 1
ATOM 724 O O . PRO A 1 92 ? 34.426 -6.677 -19.623 1.00 56.00 92 PRO A O 1
ATOM 727 N N . ALA A 1 93 ? 33.724 -7.427 -17.630 1.00 60.28 93 ALA A N 1
ATOM 728 C CA . ALA A 1 93 ? 33.743 -8.846 -17.982 1.00 60.28 93 ALA A CA 1
ATOM 729 C C . ALA A 1 93 ? 32.553 -9.265 -18.866 1.00 60.28 93 ALA A C 1
ATOM 731 O O . ALA A 1 93 ? 32.654 -10.261 -19.579 1.00 60.28 93 ALA A O 1
ATOM 732 N N . ALA A 1 94 ? 31.452 -8.501 -18.865 1.00 54.44 94 ALA A N 1
ATOM 733 C CA . ALA A 1 94 ? 30.335 -8.700 -19.795 1.00 54.44 94 ALA A CA 1
ATOM 734 C C . ALA A 1 94 ? 30.703 -8.324 -21.244 1.00 54.44 94 ALA A C 1
ATOM 736 O O . ALA A 1 94 ? 30.027 -8.734 -22.183 1.00 54.44 94 ALA A O 1
ATOM 737 N N . HIS A 1 95 ? 31.811 -7.596 -21.420 1.00 56.81 95 HIS A N 1
ATOM 738 C CA . HIS A 1 95 ? 32.224 -6.980 -22.682 1.00 56.81 95 HIS A CA 1
ATOM 739 C C . HIS A 1 95 ? 33.390 -7.708 -23.369 1.00 56.81 95 HIS A C 1
ATOM 741 O O . HIS A 1 95 ? 33.917 -7.231 -24.371 1.00 56.81 95 HIS A O 1
ATOM 747 N N . ALA A 1 96 ? 33.811 -8.869 -22.853 1.00 55.34 96 ALA A N 1
ATOM 748 C CA . ALA A 1 96 ? 34.959 -9.623 -23.372 1.00 55.34 96 ALA A CA 1
ATOM 749 C C . ALA A 1 96 ? 34.661 -10.457 -24.643 1.00 55.34 96 ALA A C 1
ATOM 751 O O . ALA A 1 96 ? 35.573 -11.064 -25.202 1.00 55.34 96 ALA A O 1
ATOM 752 N N . GLY A 1 97 ? 33.409 -10.495 -25.117 1.00 52.41 97 GLY A N 1
ATOM 753 C CA . GLY A 1 97 ? 32.986 -11.229 -26.315 1.00 52.41 97 GLY A CA 1
ATOM 754 C C . GLY A 1 97 ? 32.320 -10.305 -27.333 1.00 52.41 97 GLY A C 1
ATOM 755 O O . GLY A 1 97 ? 31.310 -9.679 -27.039 1.00 52.41 97 GLY A O 1
ATOM 756 N N . ALA A 1 98 ? 32.904 -10.208 -28.525 1.00 58.25 98 ALA A N 1
ATOM 757 C CA . ALA A 1 98 ? 32.556 -9.274 -29.592 1.00 58.25 98 ALA A CA 1
ATOM 758 C C . ALA A 1 98 ? 31.051 -9.179 -29.923 1.00 58.25 98 ALA A C 1
ATOM 760 O O . ALA A 1 98 ? 30.485 -10.129 -30.454 1.00 58.25 98 ALA A O 1
ATOM 761 N N . THR A 1 99 ? 30.441 -8.011 -29.670 1.00 51.88 99 THR A N 1
ATOM 762 C CA . THR A 1 99 ? 29.472 -7.245 -30.501 1.00 51.88 99 THR A CA 1
ATOM 763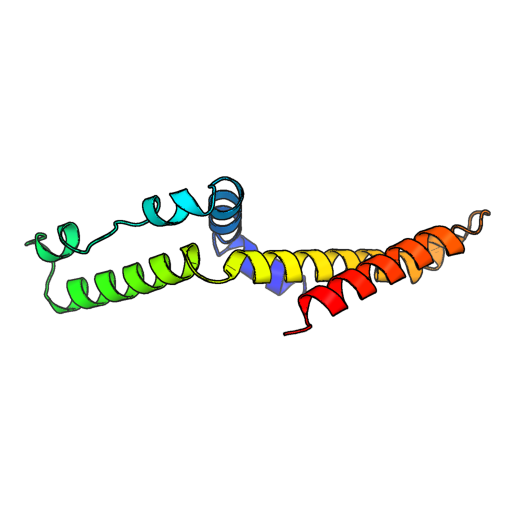 C C . THR A 1 99 ? 29.148 -5.952 -29.723 1.00 51.88 99 THR A C 1
ATOM 765 O O . THR A 1 99 ? 28.851 -6.051 -28.533 1.00 51.88 99 THR A O 1
ATOM 768 N N . PRO A 1 100 ? 29.199 -4.737 -30.305 1.00 54.06 100 PRO A N 1
ATOM 769 C CA . PRO A 1 100 ? 28.926 -3.519 -29.549 1.00 54.06 100 PRO A CA 1
ATOM 770 C C . PRO A 1 100 ? 27.417 -3.393 -29.277 1.00 54.06 100 PRO A C 1
ATOM 772 O O . PRO A 1 100 ? 26.676 -2.823 -30.068 1.00 54.06 100 PRO A O 1
ATOM 775 N N . LEU A 1 101 ? 26.963 -3.910 -28.130 1.00 54.69 101 LEU A N 1
ATOM 776 C CA . LEU A 1 101 ? 25.613 -3.712 -27.565 1.00 54.69 101 LEU A CA 1
ATOM 777 C C . LEU A 1 101 ? 25.345 -2.253 -27.122 1.00 54.69 101 LEU A C 1
ATOM 779 O O . LEU A 1 101 ? 24.245 -1.924 -26.680 1.00 54.69 101 LEU A O 1
ATOM 783 N N . TYR A 1 102 ? 26.338 -1.37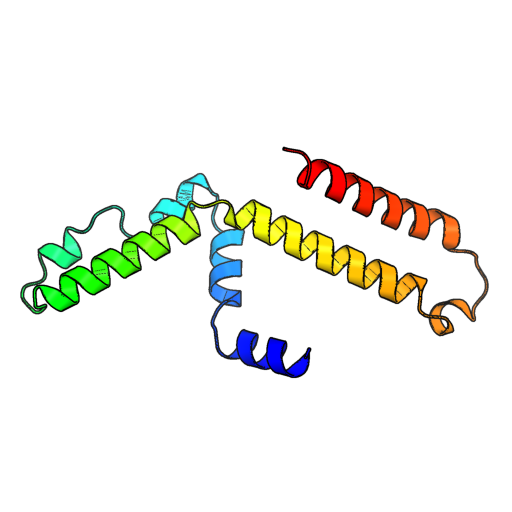4 -27.307 1.00 60.16 102 TYR A N 1
ATOM 784 C CA . TYR A 1 102 ? 26.386 0.019 -26.867 1.00 60.16 102 TYR A CA 1
ATOM 785 C C . TYR A 1 102 ? 25.134 0.827 -27.193 1.00 60.16 102 TYR A C 1
ATOM 787 O O . TYR A 1 102 ? 24.623 1.527 -26.329 1.00 60.16 102 TYR A O 1
ATOM 795 N N . GLU A 1 103 ? 24.637 0.770 -28.426 1.00 60.44 103 GLU A N 1
ATOM 796 C CA . GLU A 1 103 ? 23.607 1.722 -28.842 1.00 60.44 103 GLU A CA 1
ATOM 797 C C . GLU A 1 103 ? 22.253 1.419 -28.201 1.00 60.44 103 GLU A C 1
ATOM 799 O O . GLU A 1 103 ? 21.599 2.322 -27.686 1.00 60.44 103 GLU A O 1
ATOM 804 N N . LYS A 1 104 ? 21.866 0.142 -28.147 1.00 67.94 104 LYS A N 1
ATOM 805 C CA . LYS A 1 104 ? 20.584 -0.256 -27.563 1.00 67.94 104 LYS A CA 1
ATOM 806 C C . LYS A 1 104 ? 20.579 -0.098 -26.044 1.00 67.94 104 LYS A C 1
ATOM 808 O O . LYS A 1 104 ? 19.614 0.415 -25.493 1.00 67.94 104 LYS A O 1
ATOM 813 N N . GLU A 1 105 ? 21.662 -0.479 -25.369 1.00 64.81 105 GLU A N 1
ATOM 814 C CA . GLU A 1 105 ? 21.747 -0.356 -23.908 1.00 64.81 105 GLU A CA 1
ATOM 815 C C . GLU A 1 105 ? 21.821 1.109 -23.455 1.00 64.81 105 GLU A C 1
ATOM 817 O O . GLU A 1 105 ? 21.201 1.478 -22.458 1.00 64.81 105 GLU A O 1
ATOM 822 N N . VAL A 1 106 ? 22.507 1.971 -24.215 1.00 68.25 106 VAL A N 1
ATOM 823 C CA . VAL A 1 106 ? 22.512 3.422 -23.970 1.00 68.25 106 VAL A CA 1
ATOM 824 C C . VAL A 1 106 ? 21.143 4.034 -24.272 1.00 68.25 106 VAL A C 1
ATOM 826 O O . VAL A 1 106 ? 20.688 4.888 -23.513 1.00 68.25 106 VAL A O 1
ATOM 829 N N . GLN A 1 107 ? 20.449 3.589 -25.324 1.00 69.44 107 GLN A N 1
ATOM 830 C CA . GLN A 1 107 ? 19.075 4.019 -25.612 1.00 69.44 107 GLN A CA 1
ATOM 831 C C . GLN A 1 107 ? 18.100 3.617 -24.498 1.00 69.44 107 GLN A C 1
ATOM 833 O O . GLN A 1 107 ? 17.277 4.438 -24.091 1.00 69.44 107 GLN A O 1
ATOM 838 N N . ASP A 1 108 ? 18.217 2.399 -23.967 1.00 73.69 108 ASP A N 1
ATOM 839 C CA . ASP A 1 108 ? 17.392 1.921 -22.857 1.00 73.69 108 ASP A CA 1
ATOM 840 C C . ASP A 1 108 ? 17.679 2.718 -21.569 1.00 73.69 108 ASP A C 1
ATOM 842 O O . ASP A 1 108 ? 16.747 3.154 -20.889 1.00 73.69 108 ASP A O 1
ATOM 846 N N . ALA A 1 109 ? 18.952 3.006 -21.273 1.00 73.38 109 ALA A N 1
ATOM 847 C CA . ALA A 1 109 ? 19.343 3.850 -20.142 1.00 73.38 109 ALA A CA 1
ATOM 848 C C . ALA A 1 109 ? 18.829 5.297 -20.278 1.00 73.38 109 ALA A C 1
ATOM 850 O O . ALA A 1 109 ? 18.284 5.857 -19.327 1.00 73.38 109 ALA A O 1
ATOM 851 N N . LEU A 1 110 ? 18.952 5.898 -21.467 1.00 74.12 110 LEU A N 1
ATOM 852 C CA . LEU A 1 110 ? 18.438 7.242 -21.758 1.00 74.12 110 LEU A CA 1
ATOM 853 C C . LEU A 1 110 ? 16.914 7.308 -21.639 1.00 74.12 110 LEU A C 1
ATOM 855 O O . LEU A 1 110 ? 16.374 8.300 -21.149 1.00 74.12 110 LEU A O 1
ATOM 859 N N . LYS A 1 111 ? 16.213 6.250 -22.056 1.00 78.38 111 LYS A N 1
ATOM 860 C CA . LYS A 1 111 ? 14.761 6.148 -21.910 1.00 78.38 111 LYS A CA 1
ATOM 861 C C . LYS A 1 111 ? 14.347 6.090 -20.438 1.00 78.38 111 LYS A C 1
ATOM 863 O O . LYS A 1 111 ? 13.455 6.834 -20.045 1.00 78.38 111 LYS A O 1
ATOM 868 N N . LEU A 1 112 ? 15.038 5.292 -19.621 1.00 75.00 112 LEU A N 1
ATOM 869 C CA . LEU A 1 112 ? 14.796 5.216 -18.175 1.00 75.00 112 LEU A CA 1
ATOM 870 C C . LEU A 1 112 ? 15.041 6.556 -17.467 1.00 75.00 112 LEU A C 1
ATOM 872 O O . LEU A 1 112 ? 14.257 6.944 -16.603 1.00 75.00 112 LEU A O 1
ATOM 876 N N . ILE A 1 113 ? 16.090 7.290 -17.852 1.00 73.94 113 ILE A N 1
ATOM 877 C CA . ILE A 1 113 ? 16.361 8.640 -17.327 1.00 73.94 113 ILE A CA 1
ATOM 878 C C . ILE A 1 113 ? 15.231 9.602 -17.706 1.00 73.94 113 ILE A C 1
ATOM 880 O O . ILE A 1 113 ? 14.751 10.351 -16.859 1.00 73.94 113 ILE A O 1
ATOM 884 N N . LYS A 1 114 ? 14.753 9.549 -18.951 1.00 71.75 114 LYS A N 1
ATOM 885 C CA . LYS A 1 114 ? 13.650 10.395 -19.418 1.00 71.75 114 LYS A CA 1
ATOM 886 C C . LYS A 1 114 ? 12.340 10.100 -18.680 1.00 71.75 114 LYS A C 1
ATOM 888 O O . LYS A 1 114 ? 11.625 11.023 -18.297 1.00 71.75 114 LYS A O 1
ATOM 893 N N . ASP A 1 115 ? 12.044 8.827 -18.433 1.00 72.38 115 ASP A N 1
ATOM 894 C CA . ASP A 1 115 ? 10.875 8.415 -17.652 1.00 72.38 115 ASP A CA 1
ATOM 895 C C . ASP A 1 115 ? 10.997 8.861 -16.178 1.00 72.38 115 ASP A C 1
ATOM 897 O O . ASP A 1 115 ? 10.004 9.271 -15.567 1.00 72.38 115 ASP A O 1
ATOM 901 N N . LEU A 1 116 ? 12.217 8.869 -15.621 1.00 68.94 116 LEU A N 1
ATOM 902 C CA . LEU A 1 116 ? 12.501 9.414 -14.290 1.00 68.94 116 LEU A CA 1
ATOM 903 C C . LEU A 1 116 ? 12.256 10.931 -14.234 1.00 68.94 116 LEU A C 1
ATOM 905 O O . LEU A 1 116 ? 11.585 11.395 -13.313 1.00 68.94 116 LEU A O 1
ATOM 909 N N . GLU A 1 117 ? 12.745 11.698 -15.212 1.00 71.44 117 GLU A N 1
ATOM 910 C CA . GLU A 1 117 ? 12.554 13.156 -15.292 1.00 71.44 117 GLU A CA 1
ATOM 911 C C . GLU A 1 117 ? 11.071 13.550 -15.355 1.00 71.44 117 GLU A C 1
ATOM 913 O O . GLU A 1 117 ? 10.644 14.482 -14.669 1.00 71.44 117 GLU A O 1
ATOM 918 N N . VAL A 1 118 ? 10.265 12.799 -16.113 1.00 72.69 118 VAL A N 1
ATOM 919 C CA . VAL A 1 118 ? 8.806 12.988 -16.172 1.00 72.69 118 VAL A CA 1
ATOM 920 C C . VAL A 1 118 ? 8.160 12.703 -14.816 1.00 72.69 118 VAL A C 1
ATOM 922 O O . VAL A 1 118 ? 7.284 13.447 -14.392 1.00 72.69 118 VAL A O 1
ATOM 925 N N . SER A 1 119 ? 8.608 11.664 -14.105 1.00 64.38 119 SER A N 1
ATOM 926 C CA . SER A 1 119 ? 8.060 11.314 -12.786 1.00 64.38 119 SER A CA 1
ATOM 927 C C . SER A 1 119 ? 8.452 12.287 -11.662 1.00 64.38 119 SER A C 1
ATOM 929 O O . SER A 1 119 ? 7.783 12.325 -10.630 1.00 64.38 119 SER A O 1
ATOM 931 N N . LEU A 1 120 ? 9.547 13.040 -11.832 1.00 59.97 120 LEU A N 1
ATOM 932 C CA . LEU A 1 120 ? 10.084 13.998 -10.856 1.00 59.97 120 LEU A CA 1
ATOM 933 C C . LEU A 1 120 ? 9.642 15.447 -11.109 1.00 59.97 120 LEU A C 1
ATOM 935 O O . LEU A 1 120 ? 9.831 16.291 -10.232 1.00 59.97 120 LEU A O 1
ATOM 939 N N . SER A 1 121 ? 9.072 15.735 -12.279 1.00 51.50 121 SER A N 1
ATOM 940 C CA . SER A 1 121 ? 8.509 17.047 -12.599 1.00 51.50 121 SER A CA 1
ATOM 941 C C . SER A 1 121 ? 7.141 17.217 -11.905 1.00 51.50 121 SER A C 1
ATOM 943 O O . SER A 1 121 ? 6.367 16.259 -11.895 1.00 51.50 121 SER A O 1
ATOM 945 N N . PRO A 1 122 ? 6.865 18.374 -11.269 1.00 47.81 122 PRO A N 1
ATOM 946 C CA . PRO A 1 122 ? 5.658 18.611 -10.469 1.00 47.81 122 PRO A CA 1
ATOM 947 C C . PRO A 1 122 ? 4.359 18.660 -11.281 1.00 47.81 122 PRO A C 1
ATOM 949 O O . PRO A 1 122 ? 4.405 19.062 -12.466 1.00 47.81 122 PRO A O 1
#

Sequence (122 aa):
MRAAKNRLVTELPLDILEKVVESTPKAHRTLLVATDDTDVDGNVALDAATKGILKSKRNRLRQAFTGDHDERMRRIRLLDEILACTERVLNPAAHAGATPLYEKEVQDALKLIKDLEVSLSP

Foldseek 3Di:
DVVVVVVVPVVDVVVVVVVVLVVDDLVCLLVVADVDLCVLVPDPVDDPVVSVVVVVVSVVSSCCSNDPVVLVVVLVVLVVVLVVLCCCVPDVVNVPDDDCPPPVSVVVNVVSVVVNVVSPDD